Protein AF-A0A6B3EPV1-F1 (afdb_monomer)

Radius of gyration: 13.67 Å; Cα contacts (8 Å, |Δi|>4): 127; chains: 1; bounding box: 29×28×34 Å

Foldseek 3Di:
DVVPDDDLVVLLVVLVVCVVVVDAEAEEECLPQNLVVLLSQLVSCPPPVVSHDYHYDDFWDCPQPDGSDNVRIHHGDPDPVRVVVRVVSSVVSND

pLDDT: mean 95.66, std 5.17, range [66.19, 98.75]

Mean predicted aligned error: 2.6 Å

Nearest PDB structures (foldseek):
  1ynq-assembly2_B  TM=9.163E-01  e=3.071E-05  Halalkalibacterium halodurans C-125
  4xk2-assembly1_A  TM=8.457E-01  e=6.675E-05  Polaromonas sp. JS666
  4xk2-assembly2_B  TM=8.393E-01  e=7.597E-05  Polaromonas sp. JS666
  4xk2-assembly1_C  TM=8.400E-01  e=7.597E-05  Polaromonas sp. JS666
  6cia-assembly1_A  TM=9.215E-01  e=1.396E-03  Klebsiella pneumoniae

Sequence (95 aa):
AFYGTADEKEGIETIRRARELGVNFLDTAQMYGPLTNESLVGRAVKGHRDEYVIATKFNLRMDDAVPGDPSTVGPQDGSAEHVRTSIEGSLQRLG

Secondary structure (DSSP, 8-state):
-TTS---HHHHHHHHHHHHHTT--EEE--TTTTTTTHHHHHHHHHTT-GGG-EEE----B--TTPPTT-GGG---B---HHHHHHHHHHHHHHH-

Solvent-accessible surface area (backbone atoms only — not comparable to full-atom values): 5429 Å² total; per-residue (Å²): 72,96,86,53,90,76,62,67,67,60,53,28,52,51,54,47,51,39,42,78,72,70,50,36,75,46,80,56,29,50,70,47,39,22,69,43,42,43,37,46,50,22,64,43,34,61,97,47,55,92,66,50,49,77,46,72,48,81,46,58,40,56,89,76,36,48,72,35,40,70,89,42,51,48,61,79,47,88,47,75,66,53,52,52,56,47,50,56,53,49,51,66,39,38,105

Structure (mmCIF, N/CA/C/O backbone):
data_AF-A0A6B3EPV1-F1
#
_entry.id   AF-A0A6B3EPV1-F1
#
loop_
_atom_site.group_PDB
_atom_site.id
_atom_site.type_symbol
_atom_site.label_atom_id
_atom_site.label_alt_id
_atom_site.label_comp_id
_atom_site.label_asym_id
_atom_site.label_entity_id
_atom_site.label_seq_id
_atom_site.pdbx_PDB_ins_code
_atom_site.Cartn_x
_atom_site.Cartn_y
_atom_site.Cartn_z
_atom_site.occupancy
_atom_site.B_iso_or_equiv
_atom_site.auth_seq_id
_atom_site.auth_comp_id
_atom_site.auth_asym_id
_atom_site.auth_atom_id
_atom_site.pdbx_PDB_model_num
ATOM 1 N N . ALA A 1 1 ? 9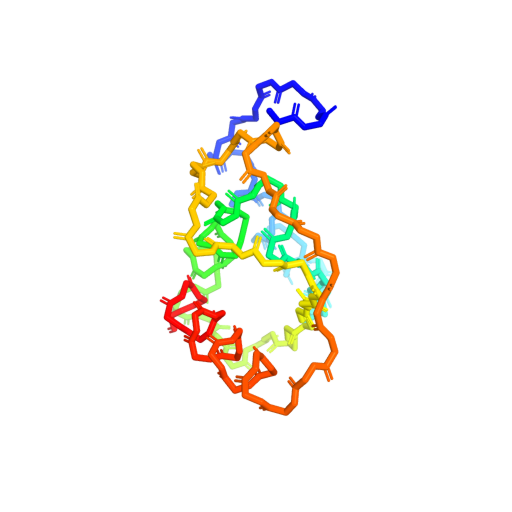.780 9.088 -2.141 1.00 66.19 1 ALA A N 1
ATOM 2 C CA . ALA A 1 1 ? 8.305 8.997 -2.045 1.00 66.19 1 ALA A CA 1
ATOM 3 C C . ALA A 1 1 ? 7.638 10.222 -2.673 1.00 66.19 1 ALA A C 1
ATOM 5 O O . ALA A 1 1 ? 8.197 11.309 -2.599 1.00 66.19 1 ALA A O 1
ATOM 6 N N . PHE A 1 2 ? 6.461 10.049 -3.288 1.00 73.06 2 PHE A N 1
ATOM 7 C CA . PHE A 1 2 ? 5.751 11.103 -4.036 1.00 73.06 2 PHE A CA 1
ATOM 8 C C . PHE A 1 2 ? 5.451 12.375 -3.231 1.00 73.06 2 PHE A C 1
ATOM 10 O O . PHE A 1 2 ? 5.423 13.459 -3.802 1.00 73.06 2 PHE A O 1
ATOM 17 N N . TYR A 1 3 ? 5.259 12.244 -1.917 1.00 79.62 3 TYR A N 1
ATOM 18 C CA . TYR A 1 3 ? 4.841 13.334 -1.029 1.00 79.62 3 TYR A CA 1
ATOM 19 C C . TYR A 1 3 ? 5.943 13.794 -0.059 1.00 79.62 3 TYR A C 1
ATOM 21 O O . TYR A 1 3 ? 5.661 14.493 0.907 1.00 79.62 3 TYR A O 1
ATOM 29 N N . GLY A 1 4 ? 7.201 13.405 -0.303 1.00 81.38 4 GLY A N 1
ATOM 30 C CA . GLY A 1 4 ? 8.317 13.679 0.606 1.00 81.38 4 GLY A CA 1
ATOM 31 C C . GLY A 1 4 ? 8.463 12.636 1.719 1.00 81.38 4 GLY A C 1
ATOM 32 O O . GLY A 1 4 ? 7.996 11.503 1.589 1.00 81.38 4 GLY A O 1
ATOM 33 N N . THR A 1 5 ? 9.182 12.995 2.781 1.00 83.81 5 THR A N 1
ATOM 34 C CA . THR A 1 5 ? 9.439 12.107 3.923 1.00 83.81 5 THR A CA 1
ATOM 35 C C . THR A 1 5 ? 8.166 11.915 4.740 1.00 83.81 5 THR A C 1
ATOM 37 O O . THR A 1 5 ? 7.541 12.894 5.136 1.00 83.81 5 THR A O 1
ATOM 40 N N . ALA A 1 6 ? 7.806 10.663 5.013 1.00 84.69 6 ALA A N 1
ATOM 41 C CA . ALA A 1 6 ? 6.691 10.312 5.886 1.00 84.69 6 ALA A CA 1
ATOM 42 C C . ALA A 1 6 ? 7.211 9.800 7.235 1.00 84.69 6 ALA A C 1
ATOM 44 O O . ALA A 1 6 ? 8.202 9.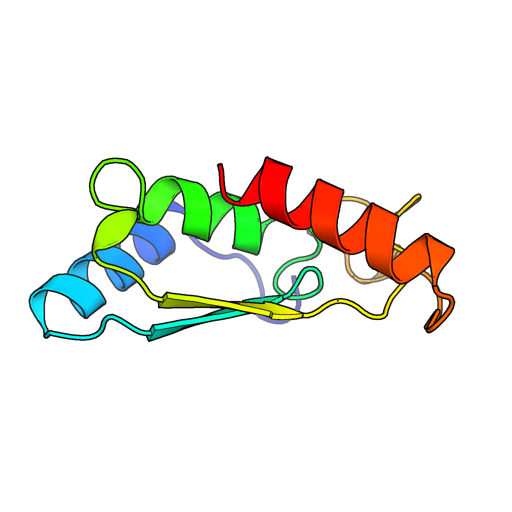066 7.273 1.00 84.69 6 ALA A O 1
ATOM 45 N N . ASP A 1 7 ? 6.528 10.157 8.322 1.00 92.50 7 ASP A N 1
ATOM 46 C CA . ASP A 1 7 ? 6.723 9.530 9.628 1.00 92.50 7 ASP A CA 1
ATOM 47 C C . ASP A 1 7 ? 5.848 8.271 9.712 1.00 92.50 7 ASP A C 1
ATOM 49 O O . ASP A 1 7 ? 4.617 8.322 9.670 1.00 92.50 7 ASP A O 1
ATOM 53 N N . GLU A 1 8 ? 6.494 7.112 9.810 1.00 92.62 8 GLU A N 1
ATOM 54 C CA . GLU A 1 8 ? 5.803 5.827 9.877 1.00 92.62 8 GLU A CA 1
ATOM 55 C C . GLU A 1 8 ? 4.908 5.697 11.118 1.00 92.62 8 GLU A C 1
ATOM 57 O O . GLU A 1 8 ? 3.811 5.135 11.039 1.00 92.62 8 GLU A O 1
ATOM 62 N N . LYS A 1 9 ? 5.358 6.219 12.265 1.00 96.62 9 LYS A N 1
ATOM 63 C CA . LYS A 1 9 ? 4.602 6.155 13.515 1.00 96.62 9 LYS A CA 1
ATOM 64 C C . LYS A 1 9 ? 3.323 6.969 13.382 1.00 96.62 9 LYS A C 1
ATOM 66 O O . LYS A 1 9 ? 2.258 6.478 13.744 1.00 96.62 9 LYS A O 1
ATOM 71 N N . GLU A 1 10 ? 3.416 8.175 12.832 1.00 97.25 10 GLU A N 1
ATOM 72 C CA . GLU A 1 10 ? 2.243 9.018 12.588 1.00 97.25 10 GLU A CA 1
ATOM 73 C C . GLU A 1 10 ? 1.251 8.352 11.619 1.00 97.25 10 GLU A C 1
ATOM 75 O O . GLU A 1 10 ? 0.043 8.369 11.862 1.00 97.25 10 GLU A O 1
ATOM 80 N N . GLY A 1 11 ? 1.742 7.686 10.568 1.00 96.62 11 GLY A N 1
ATOM 81 C CA . GLY A 1 11 ? 0.896 6.935 9.635 1.00 96.62 11 GLY A CA 1
ATOM 82 C C . GLY A 1 11 ? 0.125 5.789 10.302 1.00 96.62 11 GLY A C 1
ATOM 83 O O . GLY A 1 11 ? -1.074 5.624 10.069 1.00 96.62 11 GLY A O 1
ATOM 84 N N . ILE A 1 12 ? 0.781 5.024 11.178 1.00 98.06 12 ILE A N 1
ATOM 85 C CA . ILE A 1 12 ? 0.134 3.950 11.947 1.00 98.06 12 ILE A CA 1
ATOM 86 C C . ILE A 1 12 ? -0.933 4.516 12.891 1.00 98.06 12 ILE A C 1
ATOM 88 O O . ILE A 1 12 ? -2.056 4.007 12.925 1.00 98.06 12 ILE A O 1
ATOM 92 N N . GLU A 1 13 ? -0.607 5.574 13.637 1.00 98.31 13 GLU A N 1
ATOM 93 C CA . GLU A 1 13 ? -1.554 6.205 14.563 1.00 98.31 13 GLU A CA 1
ATOM 94 C C . GLU A 1 13 ? -2.742 6.834 13.824 1.00 98.31 13 GLU A C 1
ATOM 96 O O . GLU A 1 13 ? -3.872 6.762 14.303 1.00 98.31 13 GLU A O 1
ATOM 101 N N . THR A 1 14 ? -2.531 7.346 12.611 1.00 98.06 14 THR A N 1
ATOM 102 C CA . THR A 1 14 ? -3.608 7.842 11.743 1.00 98.06 14 THR A CA 1
ATOM 103 C C . THR A 1 14 ? -4.613 6.740 11.405 1.00 98.06 14 THR A C 1
ATOM 105 O O . THR A 1 14 ? -5.820 6.940 11.549 1.00 98.06 14 THR A O 1
ATOM 108 N N . ILE A 1 15 ? -4.142 5.554 11.005 1.00 98.31 15 ILE A N 1
ATOM 109 C CA . ILE A 1 15 ? -5.018 4.416 10.678 1.00 98.31 15 ILE A CA 1
ATOM 110 C C . ILE A 1 15 ? -5.769 3.929 11.925 1.00 98.31 15 ILE A C 1
ATOM 112 O O . ILE A 1 15 ? -6.977 3.694 11.871 1.00 98.31 15 ILE A O 1
ATOM 116 N N . ARG A 1 16 ? -5.086 3.827 13.071 1.00 97.81 16 ARG A N 1
ATOM 117 C CA . ARG A 1 16 ? -5.716 3.429 14.341 1.00 97.81 16 ARG A CA 1
ATOM 118 C C . ARG A 1 16 ? -6.784 4.422 14.778 1.00 97.81 16 ARG A C 1
ATOM 120 O O . ARG A 1 16 ? -7.882 4.011 15.150 1.00 97.81 16 ARG A O 1
ATOM 127 N N . ARG A 1 17 ? -6.502 5.721 14.657 1.00 98.44 17 ARG A N 1
ATOM 128 C CA . ARG A 1 17 ? -7.472 6.773 14.950 1.00 98.44 17 ARG A CA 1
ATOM 129 C C . ARG A 1 17 ? -8.672 6.714 14.008 1.00 98.44 17 ARG A C 1
ATOM 131 O O . ARG A 1 17 ? -9.796 6.903 14.460 1.00 98.44 17 ARG A O 1
ATOM 138 N N . ALA A 1 18 ? -8.466 6.417 12.725 1.00 98.44 18 ALA A N 1
ATOM 139 C CA . ALA A 1 18 ? -9.563 6.234 11.777 1.00 98.44 18 ALA A CA 1
ATOM 140 C C . ALA A 1 18 ? -10.510 5.104 12.224 1.00 98.44 18 ALA A C 1
ATOM 142 O O . ALA A 1 18 ? -11.727 5.296 12.226 1.00 98.44 18 ALA A O 1
ATOM 143 N N . ARG A 1 19 ? -9.971 3.977 12.707 1.00 97.69 19 ARG A N 1
ATOM 144 C CA . ARG A 1 19 ? -10.775 2.892 13.294 1.00 97.69 19 ARG A CA 1
ATOM 145 C C . ARG A 1 19 ? -11.565 3.335 14.521 1.00 97.69 19 ARG A C 1
ATOM 147 O O . ARG A 1 19 ? -12.746 3.016 14.617 1.00 97.69 19 ARG A O 1
ATOM 154 N N . GLU A 1 20 ? -10.958 4.084 15.444 1.00 97.62 20 GLU A N 1
ATOM 155 C CA . GLU A 1 20 ? -11.672 4.634 16.613 1.00 97.62 20 GLU A CA 1
ATOM 156 C C . GLU A 1 20 ? -12.846 5.543 16.219 1.00 97.62 20 GLU A C 1
ATOM 158 O O . GLU A 1 20 ? -13.816 5.668 16.963 1.00 97.62 20 GLU A O 1
ATOM 163 N N . LEU A 1 21 ? -12.764 6.168 15.043 1.00 98.44 21 LEU A N 1
ATOM 164 C CA . LEU A 1 21 ? -13.813 7.002 14.459 1.00 98.44 21 LEU A CA 1
ATOM 165 C C . LEU A 1 21 ? -14.838 6.204 13.631 1.00 98.44 21 LEU A C 1
ATOM 167 O O . LEU A 1 21 ? -15.745 6.799 13.052 1.00 98.44 21 LEU A O 1
ATOM 171 N N . GLY A 1 22 ? -14.717 4.874 13.572 1.00 97.94 22 GLY A N 1
ATOM 172 C CA . GLY A 1 22 ? -15.631 3.983 12.854 1.00 97.94 22 GLY A CA 1
ATOM 173 C C . GLY A 1 22 ? -15.267 3.722 11.390 1.00 97.94 22 GLY A C 1
ATOM 174 O O . GLY A 1 22 ? -16.046 3.087 10.682 1.00 97.94 22 GLY A O 1
ATOM 175 N N . VAL A 1 23 ? -14.104 4.178 10.914 1.00 98.56 23 VAL A N 1
ATOM 176 C CA . VAL A 1 23 ? -13.616 3.847 9.567 1.00 98.56 23 VAL A CA 1
ATOM 177 C C . VAL A 1 23 ? -13.075 2.422 9.560 1.00 98.56 23 VAL A C 1
ATOM 179 O O . VAL A 1 23 ? -12.147 2.100 10.296 1.00 98.56 23 VAL A O 1
ATOM 182 N N . ASN A 1 24 ? -13.618 1.578 8.686 1.00 97.81 24 ASN A N 1
ATOM 183 C CA . ASN A 1 24 ? -13.195 0.185 8.535 1.00 97.81 24 ASN A CA 1
ATOM 184 C C . ASN A 1 24 ? -12.746 -0.179 7.112 1.00 97.81 24 ASN A C 1
ATOM 186 O O . ASN A 1 24 ? -12.317 -1.305 6.891 1.00 97.81 24 ASN A O 1
ATOM 190 N N . PHE A 1 25 ? -12.826 0.739 6.148 1.00 98.69 25 PHE A N 1
ATOM 191 C CA . PHE A 1 25 ? -12.392 0.503 4.773 1.00 98.69 25 PHE A CA 1
ATOM 192 C C . PHE A 1 25 ? -11.081 1.242 4.498 1.00 98.69 25 PHE A C 1
ATOM 194 O O . PHE A 1 25 ? -11.040 2.472 4.550 1.00 98.69 25 PHE A O 1
ATOM 201 N N . LEU A 1 26 ? -10.016 0.496 4.204 1.00 98.62 26 LEU A N 1
ATOM 202 C CA . LEU A 1 26 ? -8.695 1.030 3.882 1.00 98.62 26 LEU A CA 1
ATOM 203 C C . LEU A 1 26 ? -8.370 0.769 2.413 1.00 98.62 26 LEU A C 1
ATOM 205 O O . LEU A 1 26 ? -8.374 -0.376 1.966 1.00 98.62 26 LEU A O 1
ATOM 209 N N . ASP A 1 27 ? -8.040 1.829 1.685 1.00 98.62 27 ASP A N 1
ATOM 210 C CA . ASP A 1 27 ? -7.562 1.765 0.307 1.00 98.62 27 ASP A CA 1
ATOM 211 C C . ASP A 1 27 ? -6.043 2.001 0.262 1.00 98.62 27 ASP A C 1
ATOM 213 O O . ASP A 1 27 ? -5.535 2.991 0.786 1.00 98.62 27 ASP A O 1
ATOM 217 N N . THR A 1 28 ? -5.304 1.084 -0.360 1.00 98.06 28 THR A N 1
ATOM 218 C CA . THR A 1 28 ? -3.849 1.163 -0.556 1.00 98.06 28 THR A CA 1
ATOM 219 C C . THR A 1 28 ? -3.463 0.662 -1.955 1.00 98.06 28 THR A C 1
ATOM 221 O O . THR A 1 28 ? -4.324 0.377 -2.793 1.00 98.06 28 THR A O 1
ATOM 224 N N . ALA A 1 29 ? -2.170 0.630 -2.266 1.00 97.75 29 ALA A N 1
ATOM 225 C CA . ALA A 1 29 ? -1.623 0.068 -3.496 1.00 97.75 29 ALA A CA 1
ATOM 226 C C . ALA A 1 29 ? -0.134 -0.247 -3.320 1.00 97.75 29 ALA A C 1
ATOM 228 O O . ALA A 1 29 ? 0.553 0.429 -2.554 1.00 97.75 29 ALA A O 1
ATOM 229 N N . GLN A 1 30 ? 0.392 -1.173 -4.125 1.00 96.31 30 GLN A N 1
ATOM 230 C CA . GLN A 1 30 ? 1.835 -1.450 -4.189 1.00 96.31 30 GLN A CA 1
ATOM 231 C C . GLN A 1 30 ? 2.660 -0.192 -4.516 1.00 96.31 30 GLN A C 1
ATOM 233 O O . GLN A 1 30 ? 3.797 -0.066 -4.075 1.00 96.31 30 GLN A O 1
ATOM 238 N N . MET A 1 31 ? 2.083 0.740 -5.287 1.00 95.62 31 MET A N 1
ATOM 239 C CA . MET A 1 31 ? 2.742 1.971 -5.737 1.00 95.62 31 MET A CA 1
ATOM 240 C C . MET A 1 31 ? 2.772 3.087 -4.681 1.00 95.62 31 MET A C 1
ATOM 242 O O . MET A 1 31 ? 3.592 4.003 -4.769 1.00 95.62 31 MET A O 1
ATOM 246 N N . TYR A 1 32 ? 1.869 3.064 -3.697 1.00 94.31 32 TYR A N 1
ATOM 247 C CA . TYR A 1 32 ? 1.822 4.108 -2.671 1.00 94.31 32 TYR A CA 1
ATOM 248 C C . TYR A 1 32 ? 3.028 3.924 -1.768 1.00 94.31 32 TYR A C 1
ATOM 250 O O . TYR A 1 32 ? 3.067 2.948 -1.038 1.00 94.31 32 TYR A O 1
ATOM 258 N N . GLY A 1 33 ? 4.024 4.813 -1.871 1.00 91.06 33 GLY A N 1
ATOM 259 C CA . GLY A 1 33 ? 5.345 4.562 -1.291 1.00 91.06 33 GLY A CA 1
ATOM 260 C C . GLY A 1 33 ? 5.843 3.183 -1.730 1.00 91.06 33 GLY A C 1
ATOM 261 O O . GLY A 1 33 ? 5.643 2.245 -0.972 1.00 91.06 33 GLY A O 1
ATOM 262 N N . PRO A 1 34 ? 6.402 3.029 -2.947 1.00 94.31 34 PRO A N 1
ATOM 263 C CA . PRO A 1 34 ? 6.576 1.727 -3.592 1.00 94.31 34 PRO A CA 1
ATOM 264 C C . PRO A 1 34 ? 7.000 0.622 -2.621 1.00 94.31 34 PRO A C 1
ATOM 266 O O . PRO A 1 34 ? 8.030 0.739 -1.961 1.00 94.31 34 PRO A O 1
ATOM 269 N N . LEU A 1 35 ? 6.162 -0.406 -2.484 1.00 95.31 35 LEU A N 1
ATOM 270 C CA . LEU A 1 35 ? 6.346 -1.570 -1.605 1.00 95.31 35 LEU A CA 1
ATOM 271 C C . LEU A 1 35 ? 6.428 -1.294 -0.085 1.00 95.31 35 LEU A C 1
ATOM 273 O O . LEU A 1 35 ? 6.618 -2.231 0.693 1.00 95.31 35 LEU A O 1
ATOM 277 N N . THR A 1 36 ? 6.244 -0.056 0.381 1.00 95.00 36 THR A N 1
ATOM 278 C CA . THR A 1 36 ? 6.334 0.317 1.804 1.00 95.00 36 THR A CA 1
ATOM 279 C C . THR A 1 36 ? 4.976 0.544 2.467 1.00 95.00 36 THR A C 1
ATOM 281 O O . THR A 1 36 ? 4.805 0.133 3.617 1.00 95.00 36 THR A O 1
ATOM 284 N 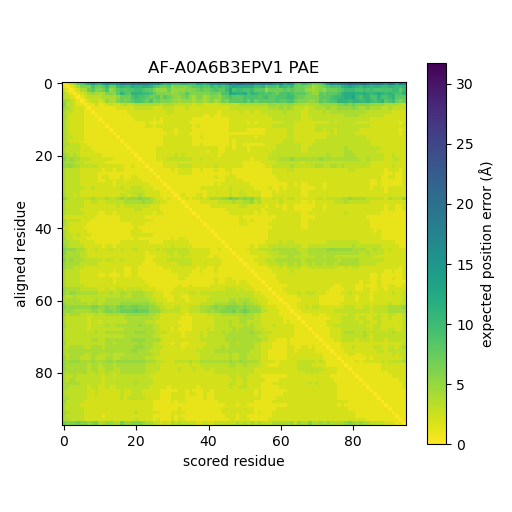N . ASN A 1 37 ? 3.987 1.131 1.781 1.00 96.00 37 ASN A N 1
ATOM 285 C CA . ASN A 1 37 ? 2.717 1.494 2.429 1.00 96.00 37 ASN A CA 1
ATOM 286 C C . ASN A 1 37 ? 1.853 0.285 2.804 1.00 96.00 37 ASN A C 1
ATOM 288 O O . ASN A 1 37 ? 1.229 0.296 3.858 1.00 96.00 37 ASN A O 1
ATOM 292 N N . GLU A 1 38 ? 1.836 -0.782 2.000 1.00 97.94 38 GLU A N 1
ATOM 293 C CA . GLU A 1 38 ? 1.151 -2.031 2.381 1.00 97.94 38 GLU A CA 1
ATOM 294 C C . GLU A 1 38 ? 1.730 -2.614 3.677 1.00 97.94 38 GLU A C 1
ATOM 296 O O . GLU A 1 38 ? 0.977 -3.016 4.558 1.00 97.94 38 GLU A O 1
ATOM 301 N N . SER A 1 39 ? 3.054 -2.558 3.847 1.00 97.44 39 SER A N 1
ATOM 302 C CA . SER A 1 39 ? 3.725 -2.990 5.077 1.00 97.44 39 SER A CA 1
ATOM 303 C C . SER A 1 39 ? 3.359 -2.114 6.283 1.00 97.44 39 SER A C 1
ATOM 305 O O . SER A 1 39 ? 3.214 -2.622 7.396 1.00 97.44 39 SER A O 1
ATOM 307 N N . LEU A 1 40 ? 3.188 -0.802 6.081 1.00 97.50 40 LEU A N 1
ATOM 308 C CA . LEU A 1 40 ? 2.699 0.123 7.109 1.00 97.50 40 LEU A CA 1
ATOM 309 C C . LEU A 1 40 ? 1.250 -0.202 7.495 1.00 97.50 40 LEU A C 1
ATOM 311 O O . LEU A 1 40 ? 0.948 -0.316 8.683 1.00 97.50 40 LEU A O 1
ATOM 315 N N . VAL A 1 41 ? 0.372 -0.415 6.509 1.00 98.38 41 VAL A N 1
ATOM 316 C CA . VAL A 1 41 ? -1.024 -0.821 6.734 1.00 98.38 41 VAL A CA 1
ATOM 317 C C . VAL A 1 41 ? -1.083 -2.136 7.510 1.00 98.38 41 VAL A C 1
ATOM 319 O O . VAL A 1 41 ? -1.780 -2.199 8.521 1.00 98.38 41 VAL A O 1
ATOM 322 N N . GLY A 1 42 ? -0.305 -3.149 7.116 1.00 98.25 42 GLY A N 1
ATOM 323 C CA . GLY A 1 42 ? -0.221 -4.429 7.827 1.00 98.25 42 GLY A CA 1
ATOM 324 C C . GLY A 1 42 ? 0.179 -4.265 9.297 1.00 98.25 42 GLY A C 1
ATOM 325 O O . GLY A 1 42 ? -0.452 -4.824 10.197 1.00 98.25 42 GLY A O 1
ATOM 326 N N . ARG A 1 43 ? 1.170 -3.406 9.581 1.00 98.31 43 ARG A N 1
ATOM 327 C CA . ARG A 1 43 ? 1.550 -3.053 10.962 1.00 98.31 43 ARG A CA 1
ATOM 328 C C . ARG A 1 43 ? 0.431 -2.341 11.721 1.00 98.31 43 ARG A C 1
ATOM 330 O O . ARG A 1 43 ? 0.248 -2.611 12.909 1.00 98.31 43 ARG A O 1
ATOM 337 N N . ALA A 1 44 ? -0.309 -1.454 11.063 1.00 98.25 44 ALA A N 1
ATOM 338 C CA . ALA A 1 44 ? -1.375 -0.683 11.691 1.00 98.25 44 ALA A CA 1
ATOM 339 C C . ALA A 1 44 ? -2.590 -1.541 12.076 1.00 98.25 44 ALA A C 1
ATOM 341 O O . ALA A 1 44 ? -3.173 -1.320 13.140 1.00 98.25 44 ALA A O 1
ATOM 342 N N . VAL A 1 45 ? -2.941 -2.535 11.253 1.00 98.06 45 VAL A N 1
ATOM 343 C CA . VAL A 1 45 ? -4.110 -3.407 11.475 1.00 98.06 45 VAL A CA 1
ATOM 344 C C . VAL A 1 45 ? -3.809 -4.644 12.323 1.00 98.06 45 VAL A C 1
ATOM 346 O O . 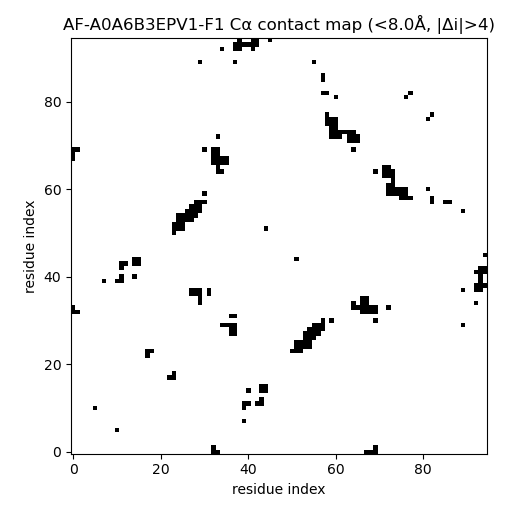VAL A 1 45 ? -4.731 -5.371 12.696 1.00 98.06 45 VAL A O 1
ATOM 349 N N . LYS A 1 46 ? -2.539 -4.911 12.647 1.00 97.56 46 LYS A N 1
ATOM 350 C CA . LYS A 1 46 ? -2.128 -6.088 13.424 1.00 97.56 46 LYS A CA 1
ATOM 351 C C . LYS A 1 46 ? -2.890 -6.182 14.753 1.00 97.56 46 LYS A C 1
ATOM 353 O O . LYS A 1 46 ? -2.937 -5.225 15.520 1.00 97.56 46 LYS A O 1
ATOM 358 N N . GLY A 1 47 ? -3.462 -7.356 15.027 1.00 96.94 47 GLY A N 1
ATOM 359 C CA . GLY A 1 47 ? -4.306 -7.612 16.206 1.00 96.94 47 GLY A CA 1
ATOM 360 C C . GLY A 1 47 ? -5.780 -7.218 16.039 1.00 96.94 47 GLY A C 1
ATOM 361 O O . GLY A 1 47 ? -6.600 -7.630 16.848 1.00 96.94 47 GLY A O 1
ATOM 362 N N . HIS A 1 48 ? -6.118 -6.494 14.970 1.00 96.88 48 HIS A N 1
ATOM 363 C CA . HIS A 1 48 ? -7.471 -6.028 14.646 1.00 96.88 48 HIS A CA 1
ATOM 364 C C . HIS A 1 48 ? -7.842 -6.318 13.184 1.00 96.88 48 HIS A C 1
ATOM 366 O O . HIS A 1 48 ? -8.698 -5.647 12.617 1.00 96.88 48 HIS A O 1
ATOM 372 N N . ARG A 1 49 ? -7.174 -7.286 12.536 1.00 97.06 49 ARG A N 1
ATOM 373 C CA . ARG A 1 49 ? -7.278 -7.510 11.085 1.00 97.06 49 ARG A CA 1
ATOM 374 C C . ARG A 1 49 ? -8.721 -7.722 10.629 1.00 97.06 49 ARG A C 1
ATOM 376 O O . ARG A 1 49 ? -9.098 -7.152 9.608 1.00 97.06 49 ARG A O 1
ATOM 383 N N . ASP A 1 50 ? -9.508 -8.479 11.385 1.00 97.31 50 ASP A N 1
ATOM 384 C CA . ASP A 1 50 ? -10.900 -8.816 11.048 1.00 97.31 50 ASP A CA 1
ATOM 385 C C . ASP A 1 50 ? -11.861 -7.621 11.132 1.00 97.31 50 ASP A C 1
ATOM 387 O O . ASP A 1 50 ? -12.994 -7.692 10.664 1.00 97.31 50 ASP A O 1
ATOM 391 N N . GLU A 1 51 ? -11.410 -6.500 11.693 1.00 97.50 51 GLU A N 1
ATOM 392 C CA . GLU A 1 51 ? -12.194 -5.272 11.804 1.00 97.50 51 GLU A CA 1
ATOM 393 C C . GLU A 1 51 ? -12.053 -4.363 10.574 1.00 97.50 51 GLU A C 1
ATOM 395 O O . GLU A 1 51 ? -12.747 -3.351 10.482 1.00 97.50 51 GLU A O 1
ATOM 400 N N . TYR A 1 52 ? -11.178 -4.715 9.623 1.00 98.38 52 TYR A N 1
ATOM 401 C CA . TYR A 1 52 ? -10.915 -3.926 8.422 1.00 98.38 52 TYR A CA 1
ATOM 402 C C . TYR A 1 52 ? -1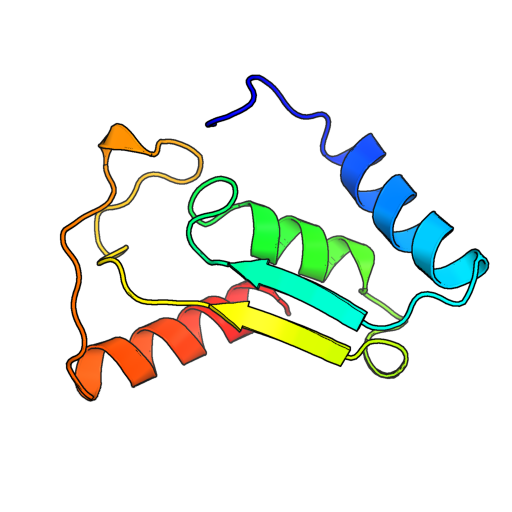1.258 -4.675 7.130 1.00 98.38 52 TYR A C 1
ATOM 404 O O . TYR A 1 52 ? -10.899 -5.837 6.919 1.00 98.38 52 TYR A O 1
ATOM 412 N N . VAL A 1 53 ? -11.837 -3.941 6.186 1.00 98.56 53 VAL A N 1
ATOM 413 C CA . VAL A 1 53 ? -11.844 -4.266 4.761 1.00 98.56 53 VAL A CA 1
ATOM 414 C C . VAL A 1 53 ? -10.666 -3.538 4.118 1.00 98.56 53 VAL A C 1
ATOM 416 O O . VAL A 1 53 ? -10.583 -2.314 4.182 1.00 98.56 53 VAL A O 1
ATOM 419 N N . ILE A 1 54 ? -9.747 -4.285 3.503 1.00 98.62 54 ILE A N 1
ATOM 420 C CA . ILE A 1 54 ? -8.555 -3.722 2.857 1.00 98.62 54 ILE A CA 1
ATOM 421 C C . ILE A 1 54 ? -8.667 -3.933 1.351 1.00 98.62 54 ILE A C 1
ATOM 423 O O . ILE A 1 54 ? -8.708 -5.070 0.880 1.00 98.62 54 ILE A O 1
ATOM 427 N N . ALA A 1 55 ? -8.687 -2.834 0.607 1.00 98.75 55 ALA A N 1
ATOM 428 C CA . ALA A 1 55 ? -8.560 -2.814 -0.838 1.00 98.75 55 ALA A CA 1
ATOM 429 C C . ALA A 1 55 ? -7.123 -2.430 -1.210 1.00 98.75 55 ALA A C 1
ATOM 431 O O . ALA A 1 55 ? -6.622 -1.386 -0.795 1.00 98.75 55 ALA A O 1
ATOM 432 N N . THR A 1 56 ? -6.458 -3.267 -2.004 1.00 98.56 56 THR A N 1
ATOM 433 C CA . THR A 1 56 ? -5.159 -2.941 -2.603 1.00 98.56 56 THR A CA 1
ATOM 434 C C . THR A 1 56 ? -5.220 -3.042 -4.124 1.00 98.56 56 THR A C 1
ATOM 436 O O . THR A 1 56 ? -6.172 -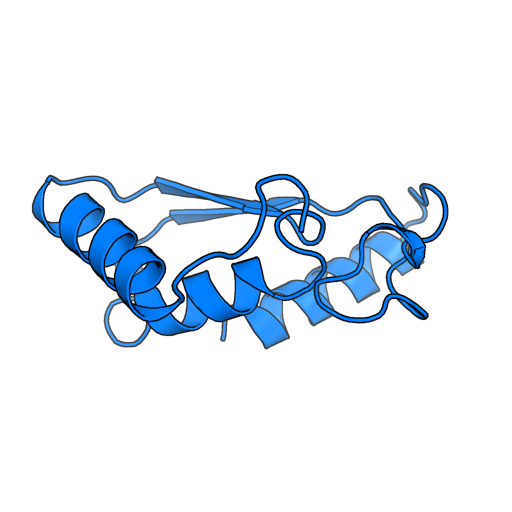3.584 -4.688 1.00 98.56 56 THR A O 1
ATOM 439 N N . LYS A 1 57 ? -4.215 -2.481 -4.794 1.00 98.38 57 LYS A N 1
ATOM 440 C CA . LYS A 1 57 ? -4.123 -2.372 -6.251 1.00 98.38 57 LYS A CA 1
ATOM 441 C C . LYS A 1 57 ? -2.723 -2.753 -6.713 1.00 98.38 57 LYS A C 1
ATOM 443 O O . LYS A 1 57 ? -1.733 -2.406 -6.064 1.00 98.38 57 LYS A O 1
ATOM 448 N N . PHE A 1 58 ? -2.665 -3.382 -7.878 1.00 97.38 58 PHE A N 1
ATOM 449 C CA . PHE A 1 58 ? -1.452 -3.738 -8.609 1.00 97.38 58 PHE A CA 1
ATOM 450 C C . PHE A 1 58 ? -1.609 -3.323 -10.075 1.00 97.38 58 PHE A C 1
ATOM 452 O O . PHE A 1 58 ? -2.736 -3.116 -10.529 1.00 97.38 58 PHE A O 1
ATOM 459 N N . ASN A 1 59 ? -0.492 -3.195 -10.795 1.00 97.06 59 ASN A N 1
ATOM 460 C CA . ASN A 1 59 ? -0.438 -3.042 -12.258 1.00 97.06 59 ASN A CA 1
ATOM 461 C C . ASN A 1 59 ? 1.027 -2.992 -12.735 1.00 97.06 59 ASN A C 1
ATOM 463 O O . ASN A 1 59 ? 1.366 -3.522 -13.782 1.00 97.06 59 ASN A O 1
ATOM 467 N N . LEU A 1 60 ? 1.885 -2.308 -11.978 1.00 97.38 60 LEU A N 1
ATOM 468 C CA . LEU A 1 60 ? 3.265 -2.027 -12.366 1.00 97.38 60 LEU A CA 1
ATOM 469 C C . LEU A 1 60 ? 4.189 -3.183 -11.970 1.00 97.38 60 LEU A C 1
ATOM 471 O O . LEU A 1 60 ? 4.040 -3.744 -10.884 1.00 97.38 60 LEU A O 1
ATOM 475 N N . ARG A 1 61 ? 5.186 -3.493 -12.805 1.00 96.75 61 ARG A N 1
ATOM 476 C CA . ARG A 1 61 ? 6.263 -4.428 -12.452 1.00 96.75 61 ARG A CA 1
ATOM 477 C C . ARG A 1 61 ? 7.055 -3.887 -11.262 1.00 96.75 61 ARG A C 1
ATOM 479 O O . ARG A 1 61 ? 7.561 -2.766 -11.301 1.00 96.75 61 ARG A O 1
ATOM 486 N N . MET A 1 62 ? 7.172 -4.711 -10.225 1.00 95.19 62 MET A N 1
ATOM 487 C CA . MET A 1 62 ? 7.846 -4.375 -8.966 1.00 95.19 62 MET A CA 1
ATOM 488 C C . MET A 1 62 ? 9.074 -5.255 -8.693 1.00 95.19 62 MET A C 1
ATOM 490 O O . MET A 1 62 ? 9.657 -5.156 -7.621 1.00 95.19 62 MET A O 1
ATOM 494 N N . ASP A 1 63 ? 9.451 -6.126 -9.633 1.00 92.50 63 ASP A N 1
ATOM 495 C CA . ASP A 1 63 ? 10.504 -7.137 -9.464 1.00 92.50 63 ASP A CA 1
ATOM 496 C C . ASP A 1 63 ? 11.863 -6.512 -9.117 1.00 92.50 63 ASP A C 1
ATOM 498 O O . ASP A 1 63 ? 12.555 -6.992 -8.224 1.00 92.50 63 ASP A O 1
ATOM 502 N N . ASP A 1 64 ? 12.185 -5.397 -9.777 1.00 94.38 64 ASP A N 1
ATOM 503 C CA . ASP A 1 64 ? 13.421 -4.632 -9.584 1.00 94.38 64 ASP A CA 1
ATOM 504 C C . ASP A 1 64 ? 13.191 -3.326 -8.800 1.00 94.38 64 ASP A C 1
ATOM 506 O O . ASP A 1 64 ? 14.091 -2.489 -8.687 1.00 94.38 64 ASP A O 1
ATOM 510 N N . ALA A 1 65 ? 11.980 -3.119 -8.269 1.00 95.06 65 ALA A N 1
ATOM 511 C CA . ALA A 1 65 ? 11.640 -1.884 -7.579 1.00 95.06 65 ALA A CA 1
ATOM 512 C C . ALA A 1 65 ? 12.342 -1.816 -6.216 1.00 95.06 65 ALA A C 1
ATOM 514 O O . ALA A 1 65 ? 12.176 -2.675 -5.348 1.00 95.06 65 ALA A O 1
ATOM 515 N N . VAL A 1 66 ? 13.084 -0.736 -5.997 1.00 95.06 66 VAL A N 1
ATOM 516 C CA . VAL A 1 66 ? 13.665 -0.389 -4.704 1.00 95.06 66 VAL A CA 1
ATOM 517 C C . VAL A 1 66 ? 12.557 0.201 -3.820 1.00 95.06 66 VAL A C 1
ATOM 519 O O . VAL A 1 66 ? 11.929 1.197 -4.201 1.00 95.06 66 VAL A O 1
ATOM 522 N N . PRO A 1 67 ? 12.298 -0.365 -2.623 1.00 93.12 67 PRO A N 1
ATOM 523 C CA . PRO A 1 67 ? 11.247 0.130 -1.744 1.00 93.12 67 PRO A CA 1
ATOM 524 C C . PRO A 1 67 ? 11.383 1.629 -1.442 1.00 93.12 67 PRO A C 1
ATOM 526 O O . PRO A 1 67 ? 12.427 2.108 -1.005 1.00 93.12 67 PRO A O 1
ATOM 529 N N . GLY A 1 68 ? 10.304 2.377 -1.667 1.00 92.12 68 GLY A N 1
ATOM 530 C CA . GLY A 1 68 ? 10.235 3.824 -1.459 1.00 92.12 68 GLY A CA 1
ATOM 531 C C . GLY A 1 68 ? 10.797 4.686 -2.599 1.00 92.12 68 GLY A C 1
ATOM 532 O O . GLY A 1 68 ? 10.592 5.910 -2.567 1.00 92.12 68 GLY A O 1
ATOM 533 N N . ASP A 1 69 ? 11.426 4.078 -3.610 1.00 93.00 69 ASP A N 1
ATOM 534 C CA . ASP A 1 69 ? 11.988 4.760 -4.776 1.00 93.00 69 ASP A CA 1
ATOM 535 C C . ASP A 1 69 ? 11.115 4.556 -6.031 1.00 93.00 69 ASP A C 1
ATOM 537 O O . ASP A 1 69 ? 11.219 3.540 -6.723 1.00 93.00 69 ASP A O 1
ATOM 541 N N . PRO A 1 70 ? 10.262 5.536 -6.381 1.00 91.94 70 PRO A N 1
ATOM 542 C CA . PRO A 1 70 ? 9.390 5.429 -7.547 1.00 91.94 70 PRO A CA 1
ATOM 543 C C . PRO A 1 70 ? 10.137 5.424 -8.887 1.00 91.94 70 PRO A C 1
ATOM 545 O O . PRO A 1 70 ? 9.529 5.056 -9.887 1.00 91.94 70 PRO A O 1
ATOM 548 N N . SER A 1 71 ? 11.418 5.813 -8.937 1.00 93.38 71 SER A N 1
ATOM 549 C CA . SER A 1 71 ? 12.198 5.839 -10.185 1.00 93.38 71 SER A CA 1
ATOM 550 C C . SER A 1 71 ? 12.609 4.450 -10.682 1.00 93.38 71 SER A C 1
ATOM 552 O O . SER A 1 71 ? 13.015 4.302 -11.831 1.00 93.38 71 SER A O 1
ATOM 554 N N . THR A 1 72 ? 12.464 3.436 -9.828 1.00 95.38 72 THR A N 1
ATOM 555 C CA . THR A 1 72 ? 12.842 2.040 -10.100 1.00 95.38 72 THR A CA 1
ATOM 556 C C . THR A 1 72 ? 11.653 1.149 -10.461 1.00 95.38 72 THR A C 1
ATOM 558 O O . THR A 1 72 ? 11.812 -0.045 -10.697 1.00 95.38 72 THR A O 1
ATOM 561 N N . VAL A 1 73 ? 10.445 1.715 -10.503 1.00 96.25 73 VAL A N 1
ATOM 562 C CA . VAL A 1 73 ? 9.226 0.969 -10.818 1.00 96.25 73 VAL A CA 1
ATOM 563 C C . VAL A 1 73 ? 9.159 0.690 -12.318 1.00 96.25 73 VAL A C 1
ATOM 565 O O . VAL A 1 73 ? 9.363 1.584 -13.141 1.00 96.25 73 VAL A O 1
ATOM 568 N N . GLY A 1 74 ? 8.871 -0.562 -12.673 1.00 96.56 74 GLY A N 1
ATOM 569 C CA . GLY A 1 74 ? 8.809 -1.011 -14.056 1.00 96.56 74 GLY A CA 1
ATOM 570 C C . GLY A 1 74 ? 7.497 -0.649 -14.770 1.00 96.56 74 GLY A C 1
ATOM 571 O O . GLY A 1 74 ? 6.637 0.048 -14.224 1.00 96.56 74 GLY A O 1
ATOM 572 N N . PRO A 1 75 ? 7.325 -1.109 -16.022 1.00 97.25 75 PRO A N 1
ATOM 573 C CA . PRO A 1 75 ? 6.150 -0.798 -16.831 1.00 97.25 75 PRO A CA 1
ATOM 574 C C . PRO A 1 75 ? 4.877 -1.464 -16.291 1.00 97.25 75 PRO A C 1
ATOM 576 O O . PRO A 1 75 ? 4.915 -2.317 -15.408 1.00 97.25 75 PRO A O 1
ATOM 579 N N . GLN A 1 76 ? 3.739 -1.085 -16.870 1.00 97.88 76 GLN A N 1
ATOM 580 C CA . GLN A 1 76 ? 2.456 -1.752 -16.645 1.00 97.88 76 GLN A CA 1
ATOM 581 C C . GLN A 1 76 ? 2.467 -3.186 -17.197 1.00 97.88 76 GLN A C 1
ATOM 583 O O . GLN A 1 76 ? 2.954 -3.418 -18.305 1.00 97.88 76 GLN A O 1
ATOM 588 N N . ASP A 1 77 ? 1.882 -4.124 -16.459 1.00 97.81 77 ASP A N 1
ATOM 589 C CA . ASP A 1 77 ? 1.728 -5.529 -16.830 1.00 97.81 77 ASP A CA 1
ATOM 590 C C . ASP A 1 77 ? 0.366 -6.057 -16.344 1.00 97.81 77 ASP A C 1
ATOM 592 O O . ASP A 1 77 ? 0.100 -6.193 -15.153 1.00 97.81 77 ASP A O 1
ATOM 596 N N . GLY A 1 78 ? -0.531 -6.345 -17.289 1.00 96.44 78 GLY A N 1
ATOM 597 C CA . GLY A 1 78 ? -1.854 -6.918 -17.015 1.00 96.44 78 GLY A CA 1
ATOM 598 C C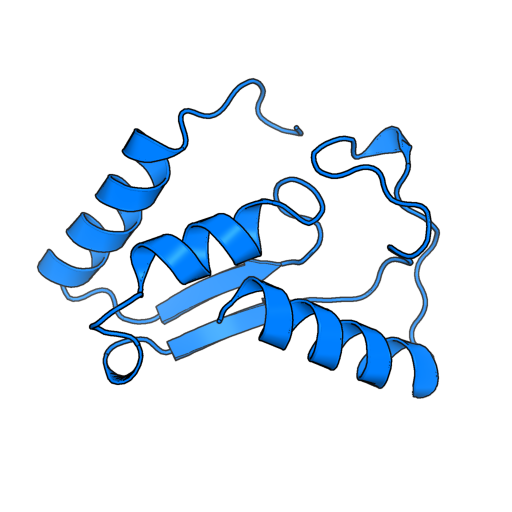 . GLY A 1 78 ? -1.915 -8.441 -17.154 1.00 96.44 78 GLY A C 1
ATOM 599 O O . GLY A 1 78 ? -3.012 -9.001 -17.188 1.00 96.44 78 GLY A O 1
ATOM 600 N N . SER A 1 79 ? -0.777 -9.119 -17.319 1.00 97.94 79 SER A N 1
ATOM 601 C CA . SER A 1 79 ? -0.738 -10.564 -17.542 1.00 97.94 79 SER A CA 1
ATOM 602 C C . SER A 1 79 ? -1.229 -11.343 -16.321 1.00 97.94 79 SER A C 1
ATOM 604 O O . SER A 1 79 ? -0.993 -10.971 -15.172 1.00 97.94 79 SER A O 1
ATOM 606 N N . ALA A 1 80 ? -1.888 -12.479 -16.562 1.00 97.94 80 ALA A N 1
ATOM 607 C CA . ALA A 1 80 ? -2.411 -13.331 -15.492 1.00 97.94 80 ALA A CA 1
ATOM 608 C C . ALA A 1 80 ? -1.318 -13.844 -14.535 1.00 97.94 80 ALA A C 1
ATOM 610 O O . ALA A 1 80 ? -1.599 -14.106 -13.367 1.00 97.94 80 ALA A O 1
ATOM 611 N N . GLU A 1 81 ? -0.086 -13.996 -15.025 1.00 96.62 81 GLU A N 1
ATOM 612 C CA . GLU A 1 81 ? 1.076 -14.327 -14.201 1.00 96.62 81 GLU A CA 1
ATOM 613 C C . GLU A 1 81 ? 1.397 -13.189 -13.228 1.00 96.62 81 GLU A C 1
ATOM 615 O O . GLU A 1 81 ? 1.452 -13.419 -12.019 1.00 96.62 81 GLU A O 1
ATOM 620 N N . HIS A 1 82 ? 1.512 -11.956 -13.731 1.00 97.38 82 HIS A N 1
ATOM 621 C CA . HIS A 1 82 ? 1.800 -10.790 -12.901 1.00 97.38 82 HIS A CA 1
ATOM 622 C C . HIS A 1 82 ? 0.690 -10.490 -11.887 1.00 97.38 82 HIS A C 1
ATOM 624 O O . HIS A 1 82 ? 0.974 -10.089 -10.759 1.00 97.38 82 HIS A O 1
ATOM 630 N N . VAL A 1 83 ? -0.577 -10.740 -12.239 1.00 97.81 83 VAL A N 1
ATOM 631 C CA . VAL A 1 83 ? -1.691 -10.652 -11.280 1.00 97.81 83 VAL A CA 1
ATOM 632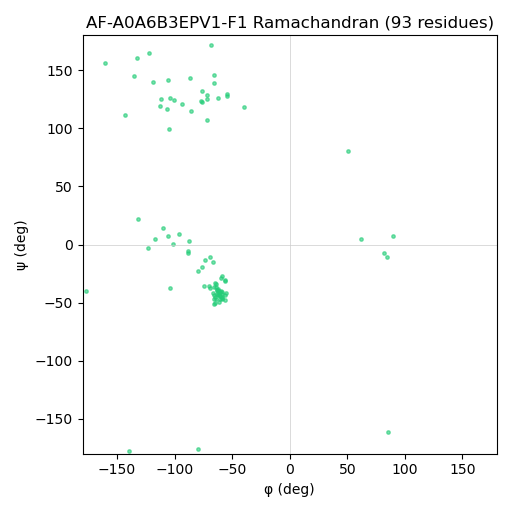 C C . VAL A 1 83 ? -1.438 -11.555 -10.072 1.00 97.81 83 VAL A C 1
ATOM 634 O O . VAL A 1 83 ? -1.570 -11.112 -8.933 1.00 97.81 83 VAL A O 1
ATOM 637 N N . ARG A 1 84 ? -1.053 -12.817 -10.301 1.00 97.50 84 ARG A N 1
ATOM 638 C CA . ARG A 1 84 ? -0.823 -13.782 -9.216 1.00 97.50 84 ARG A CA 1
ATOM 639 C C . ARG A 1 84 ? 0.348 -13.360 -8.338 1.00 97.50 84 ARG A C 1
ATOM 641 O O . ARG A 1 84 ? 0.189 -13.297 -7.124 1.00 97.50 84 ARG A O 1
ATOM 648 N N . THR A 1 85 ? 1.493 -13.033 -8.936 1.00 97.06 85 THR A N 1
ATOM 649 C CA . THR A 1 85 ? 2.685 -12.638 -8.169 1.00 97.06 85 THR A CA 1
ATOM 650 C C . THR A 1 85 ? 2.455 -11.345 -7.386 1.00 97.06 85 THR A C 1
ATOM 652 O O . THR A 1 85 ? 2.883 -11.234 -6.238 1.00 97.06 85 THR A O 1
ATOM 655 N N . SER A 1 86 ? 1.702 -10.400 -7.953 1.00 97.81 86 SER A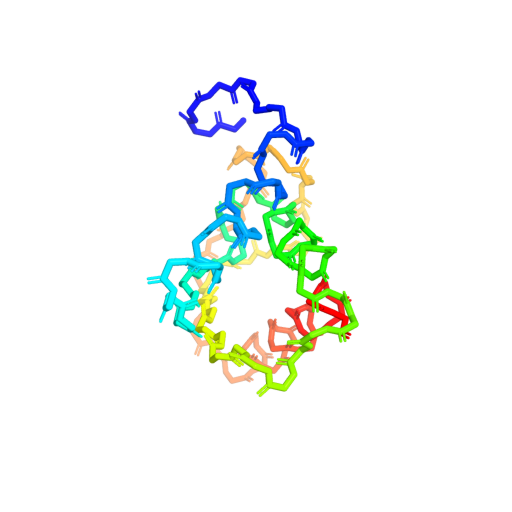 N 1
ATOM 656 C CA . SER A 1 86 ? 1.302 -9.177 -7.261 1.00 97.81 86 SER A CA 1
ATOM 657 C C . SER A 1 86 ? 0.414 -9.434 -6.049 1.00 97.81 86 SER A C 1
ATOM 659 O O . SER A 1 86 ? 0.641 -8.821 -5.004 1.00 97.81 86 SER A O 1
ATOM 661 N N . ILE A 1 87 ? -0.562 -10.341 -6.167 1.00 97.94 87 ILE A N 1
ATOM 662 C CA . ILE A 1 87 ? -1.437 -10.732 -5.054 1.00 97.94 87 ILE A CA 1
ATOM 663 C C . ILE A 1 87 ? -0.613 -11.354 -3.923 1.00 97.94 87 ILE A C 1
ATOM 665 O O . ILE A 1 87 ? -0.737 -10.910 -2.785 1.00 97.94 87 ILE A O 1
ATOM 669 N N . GLU A 1 88 ? 0.264 -12.314 -4.228 1.00 98.06 88 GLU A N 1
ATOM 670 C CA . GLU A 1 88 ? 1.131 -12.956 -3.227 1.00 98.06 88 GLU A CA 1
ATOM 671 C C . GLU A 1 88 ? 2.026 -11.937 -2.507 1.00 98.06 88 GLU A C 1
ATOM 673 O O . GLU A 1 88 ? 2.111 -11.922 -1.278 1.00 98.06 88 GLU A O 1
ATOM 678 N N . GLY A 1 89 ? 2.638 -11.016 -3.257 1.00 97.56 89 GLY A N 1
ATOM 679 C CA . GLY A 1 89 ? 3.456 -9.956 -2.671 1.00 97.56 89 GLY A CA 1
ATOM 680 C C . GLY A 1 89 ? 2.657 -9.022 -1.757 1.00 97.56 89 GLY A C 1
ATOM 681 O O . GLY A 1 89 ? 3.138 -8.640 -0.689 1.00 97.56 89 GLY A O 1
ATOM 682 N N . SER A 1 90 ? 1.435 -8.655 -2.152 1.00 98.38 90 SER A N 1
ATOM 683 C CA . SER A 1 90 ? 0.553 -7.826 -1.326 1.00 98.38 90 SER A CA 1
ATOM 684 C C . SER A 1 90 ? 0.106 -8.554 -0.057 1.00 98.38 90 SER A C 1
ATOM 686 O O . SER A 1 90 ? 0.133 -7.947 1.012 1.00 98.38 90 SER A O 1
ATOM 688 N N . LEU A 1 91 ? -0.233 -9.847 -0.138 1.00 98.19 91 LEU A N 1
ATOM 689 C CA . LEU A 1 91 ? -0.549 -10.675 1.033 1.00 98.19 91 LEU A CA 1
ATOM 690 C C . LEU A 1 91 ? 0.628 -10.717 2.012 1.00 98.19 91 LEU A C 1
ATOM 692 O O . LEU A 1 91 ? 0.451 -10.459 3.198 1.00 98.19 91 LEU A O 1
ATOM 696 N N . GLN A 1 92 ? 1.847 -10.937 1.517 1.00 97.81 92 GLN A N 1
ATOM 697 C CA . GLN A 1 92 ? 3.041 -10.961 2.362 1.00 97.81 92 GLN A CA 1
ATOM 698 C C . GLN A 1 92 ? 3.281 -9.631 3.093 1.00 97.81 92 GLN A C 1
ATOM 700 O O . GLN A 1 92 ? 3.670 -9.632 4.261 1.00 97.81 92 GLN A O 1
ATOM 705 N N . ARG A 1 93 ? 3.074 -8.492 2.420 1.00 98.00 93 ARG A N 1
ATOM 706 C CA . ARG A 1 93 ? 3.278 -7.165 3.023 1.00 98.00 93 ARG A CA 1
ATOM 707 C C . ARG A 1 93 ? 2.170 -6.780 3.999 1.00 98.00 93 ARG A C 1
ATOM 709 O O . ARG A 1 93 ? 2.458 -6.130 5.000 1.00 98.00 93 ARG A O 1
ATOM 716 N N . LEU A 1 94 ? 0.926 -7.169 3.725 1.00 98.12 94 LEU A N 1
ATOM 717 C CA . LEU A 1 94 ? -0.216 -6.871 4.594 1.00 98.12 94 LEU A CA 1
ATOM 718 C C . LEU A 1 94 ? -0.261 -7.754 5.853 1.00 98.12 94 LEU A C 1
ATOM 720 O O . LEU A 1 94 ? -0.873 -7.331 6.835 1.00 98.12 94 LEU A O 1
ATOM 724 N N . GLY A 1 95 ? 0.434 -8.899 5.849 1.00 93.69 95 GLY A N 1
ATOM 725 C CA . GLY A 1 95 ? 0.493 -9.839 6.976 1.00 93.69 95 GLY A CA 1
ATOM 726 C C . GLY A 1 95 ? -0.841 -10.523 7.236 1.00 93.69 95 GLY A C 1
ATOM 727 O O . GLY A 1 95 ? -1.123 -10.758 8.432 1.00 93.69 95 GLY A O 1
#